Protein AF-A0AAV4PVL1-F1 (afdb_monomer)

Solvent-accessible surface area (backbone atoms only — not comparable to full-atom values): 4759 Å² total; per-residue (Å²): 129,55,73,67,54,51,53,52,49,41,53,50,42,53,76,73,59,53,91,68,90,70,58,74,72,62,63,75,50,96,44,64,70,62,52,49,53,51,51,52,52,56,51,38,70,79,39,78,83,69,85,68,75,81,62,59,88,46,74,68,36,39,51,52,32,52,52,49,54,51,59,52,52,60,74,75,103

Organism: Caerostris extrusa (NCBI:txid172846)

pLDDT: mean 93.05, std 6.15, range [58.75, 97.56]

Secondary structure (DSSP, 8-state):
--HHHHHHHHHHHHHTT-SS---GGGGSS--HHHHHHHHHHHHHHH-TT-------SSHHHHHHHHHHHHHHHHHT-

Radius of gyration: 13.1 Å; Cα contacts (8 Å, |Δi|>4): 40; chains: 1; bounding box: 27×32×25 Å

Mean predicted aligned error: 3.27 Å

Sequence (77 aa):
MSYKDIRSFTEMMRALGYPRLISLENFRFPNFTLVAEILLWLVKRYDPNVELPDDIDTEQDRVIFIKSVVQFMVRFS

Nearest PDB structures (foldseek):
  7y9m-assembly1_A  TM=3.062E-01  e=9.980E+00  Priestia megaterium NBRC 15308 = ATCC 14581

Structure (mmCIF, N/CA/C/O backbone):
data_AF-A0AAV4PVL1-F1
#
_entry.id   AF-A0AAV4PVL1-F1
#
loop_
_atom_site.group_PDB
_atom_site.id
_atom_site.type_symbol
_atom_site.label_atom_id
_atom_site.label_alt_id
_atom_site.label_comp_id
_atom_site.label_asym_id
_atom_site.label_entity_id
_atom_site.label_seq_id
_atom_site.pdbx_PDB_ins_code
_atom_site.Cartn_x
_atom_site.Cartn_y
_atom_site.Cartn_z
_atom_site.occupancy
_atom_site.B_iso_or_equiv
_atom_site.auth_seq_id
_atom_site.auth_comp_id
_atom_site.auth_asym_id
_atom_site.auth_atom_id
_atom_site.pdbx_PDB_model_num
ATOM 1 N N . MET A 1 1 ? 1.335 9.354 10.364 1.00 76.12 1 MET A N 1
ATOM 2 C CA . MET A 1 1 ? 2.173 9.932 9.288 1.00 76.12 1 MET A CA 1
ATOM 3 C C . MET A 1 1 ? 1.904 11.421 9.223 1.00 76.12 1 MET A C 1
ATOM 5 O O . MET A 1 1 ? 0.760 11.810 9.433 1.00 76.12 1 MET A O 1
ATOM 9 N N . SER A 1 2 ? 2.916 12.250 8.976 1.00 89.19 2 SER A N 1
ATOM 10 C CA . SER A 1 2 ? 2.685 13.681 8.767 1.00 89.19 2 SER A CA 1
ATOM 11 C C . SER A 1 2 ? 2.061 13.937 7.389 1.00 89.19 2 SER A C 1
ATOM 13 O O . SER A 1 2 ? 2.165 13.107 6.485 1.00 89.19 2 SER A O 1
ATOM 15 N N . TYR A 1 3 ? 1.457 15.114 7.196 1.00 88.62 3 TYR A N 1
ATOM 16 C CA . TYR A 1 3 ? 0.972 15.551 5.879 1.00 88.62 3 TYR A CA 1
ATOM 17 C C . TYR A 1 3 ? 2.072 15.483 4.807 1.00 88.62 3 TYR A C 1
ATOM 19 O O . TYR A 1 3 ? 1.826 15.066 3.676 1.00 88.62 3 TYR A O 1
ATOM 27 N N . LYS A 1 4 ? 3.305 15.858 5.178 1.00 93.31 4 LYS A N 1
ATOM 28 C CA . LYS A 1 4 ? 4.466 15.812 4.285 1.00 93.31 4 LYS A CA 1
ATOM 29 C C . LYS A 1 4 ? 4.778 14.378 3.851 1.00 93.31 4 LYS A C 1
ATOM 31 O O . LYS A 1 4 ? 5.026 14.165 2.670 1.00 93.31 4 LYS A O 1
ATOM 36 N N . ASP A 1 5 ? 4.717 13.414 4.769 1.00 92.94 5 ASP A N 1
ATOM 37 C CA . ASP A 1 5 ? 4.991 12.004 4.462 1.00 92.94 5 ASP A CA 1
ATOM 38 C C . ASP A 1 5 ? 3.949 11.432 3.500 1.00 92.94 5 ASP A C 1
ATOM 40 O O . ASP A 1 5 ? 4.310 10.788 2.519 1.00 92.94 5 ASP A O 1
ATOM 44 N N . ILE A 1 6 ? 2.661 11.712 3.740 1.00 92.38 6 ILE A N 1
ATOM 45 C CA . ILE A 1 6 ? 1.570 11.221 2.885 1.00 92.38 6 ILE A CA 1
ATOM 46 C C . ILE A 1 6 ? 1.676 11.841 1.488 1.00 92.38 6 ILE A C 1
ATOM 48 O O . ILE A 1 6 ? 1.569 11.128 0.494 1.00 92.38 6 ILE A O 1
ATOM 52 N N . ARG A 1 7 ? 1.955 13.148 1.389 1.00 94.06 7 ARG A N 1
ATOM 53 C CA . ARG A 1 7 ? 2.154 13.807 0.092 1.00 94.06 7 ARG A CA 1
ATOM 54 C C . ARG A 1 7 ? 3.322 13.190 -0.676 1.00 94.06 7 ARG A C 1
ATOM 56 O O . ARG A 1 7 ? 3.159 12.852 -1.844 1.00 94.06 7 ARG A O 1
ATOM 63 N N . SER A 1 8 ? 4.476 13.022 -0.031 1.00 95.56 8 SER A N 1
ATOM 64 C CA . SER A 1 8 ? 5.643 12.385 -0.654 1.00 95.56 8 SER A CA 1
ATOM 65 C C . SER A 1 8 ? 5.327 10.964 -1.116 1.00 95.56 8 SER A C 1
ATOM 67 O O . SER A 1 8 ? 5.688 10.584 -2.225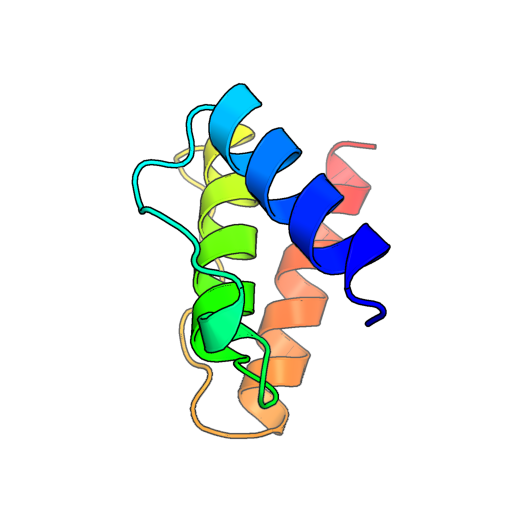 1.00 95.56 8 SER A O 1
ATOM 69 N N . PHE 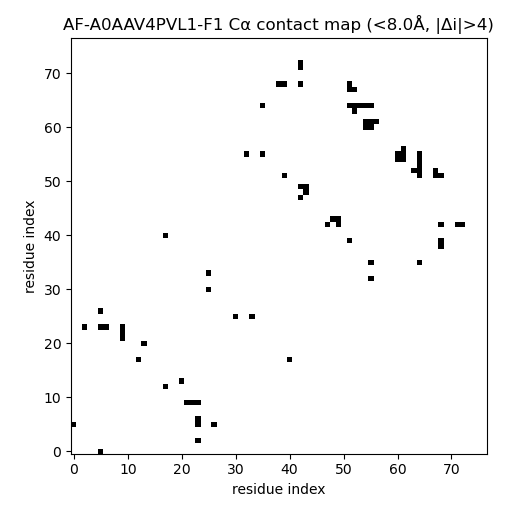A 1 9 ? 4.616 10.193 -0.295 1.00 95.00 9 PHE A N 1
ATOM 70 C CA . PHE A 1 9 ? 4.189 8.842 -0.635 1.00 95.00 9 PHE A CA 1
ATOM 71 C C . PHE A 1 9 ? 3.279 8.810 -1.870 1.00 95.00 9 PHE A C 1
ATOM 73 O O . PHE A 1 9 ? 3.567 8.076 -2.813 1.00 95.00 9 PHE A O 1
ATOM 80 N N . THR A 1 10 ? 2.236 9.645 -1.915 1.00 94.38 10 THR A N 1
ATOM 81 C CA . THR A 1 10 ? 1.337 9.744 -3.075 1.00 94.38 10 THR A CA 1
ATOM 82 C C . THR A 1 10 ? 2.098 10.094 -4.357 1.00 94.38 10 THR A C 1
ATOM 84 O O . THR A 1 10 ? 1.861 9.482 -5.400 1.00 94.38 10 THR A O 1
ATOM 87 N N . GLU A 1 11 ? 3.046 11.034 -4.292 1.00 95.25 11 GLU A N 1
ATOM 88 C CA . GLU A 1 11 ? 3.874 11.401 -5.447 1.00 95.25 11 GLU A CA 1
ATOM 89 C C . GLU A 1 11 ? 4.777 10.250 -5.911 1.00 95.25 11 GLU A C 1
ATOM 91 O O . GLU A 1 11 ? 4.871 9.998 -7.114 1.00 95.25 11 GLU A O 1
ATOM 96 N N . MET A 1 12 ? 5.393 9.511 -4.982 1.00 96.62 12 MET A N 1
ATOM 97 C CA . MET A 1 12 ? 6.207 8.335 -5.313 1.00 96.62 12 MET A CA 1
ATOM 98 C C . MET A 1 12 ? 5.376 7.238 -5.983 1.00 96.62 12 MET A C 1
ATOM 100 O O . MET A 1 12 ? 5.779 6.717 -7.020 1.00 96.62 12 MET A O 1
ATOM 104 N N . MET A 1 13 ? 4.193 6.918 -5.451 1.00 96.75 13 MET A N 1
ATOM 105 C CA . MET A 1 13 ? 3.319 5.901 -6.048 1.00 96.75 13 MET A CA 1
ATOM 106 C C . MET A 1 13 ? 2.874 6.293 -7.462 1.00 96.75 13 MET A C 1
ATOM 108 O O . MET A 1 13 ? 2.859 5.451 -8.362 1.00 96.75 13 MET A O 1
ATOM 112 N N . ARG A 1 14 ? 2.588 7.582 -7.687 1.00 94.75 14 ARG A N 1
ATOM 113 C CA . ARG A 1 14 ? 2.296 8.116 -9.023 1.00 94.75 14 ARG A CA 1
ATOM 114 C C . ARG A 1 14 ? 3.489 7.964 -9.966 1.00 94.75 14 ARG A C 1
ATOM 116 O O . ARG A 1 14 ? 3.310 7.506 -11.089 1.00 94.75 14 ARG A O 1
ATOM 123 N N . ALA A 1 15 ? 4.696 8.306 -9.515 1.00 96.25 15 ALA A N 1
ATOM 124 C CA . ALA A 1 15 ? 5.916 8.170 -10.313 1.00 96.25 15 ALA A CA 1
ATOM 125 C C . ALA A 1 15 ? 6.232 6.706 -10.671 1.00 96.25 15 ALA A C 1
ATOM 127 O O . ALA A 1 15 ? 6.721 6.428 -11.763 1.00 96.25 15 ALA A O 1
ATOM 128 N N . LEU A 1 16 ? 5.903 5.762 -9.784 1.00 96.19 16 LEU A N 1
ATOM 129 C CA . LEU A 1 16 ? 6.028 4.326 -10.042 1.00 96.19 16 LEU A CA 1
ATOM 130 C C . LEU A 1 16 ? 4.937 3.789 -10.992 1.00 96.19 16 LEU A C 1
ATOM 132 O O . LEU A 1 16 ? 5.056 2.665 -11.479 1.00 96.19 16 LEU A O 1
ATOM 136 N N . GLY A 1 17 ? 3.890 4.563 -11.287 1.00 96.50 17 GLY A N 1
ATOM 137 C CA . GLY A 1 17 ? 2.781 4.142 -12.146 1.00 96.50 17 GLY A CA 1
ATOM 138 C C . GLY A 1 17 ? 1.757 3.259 -11.432 1.00 96.50 17 GLY A 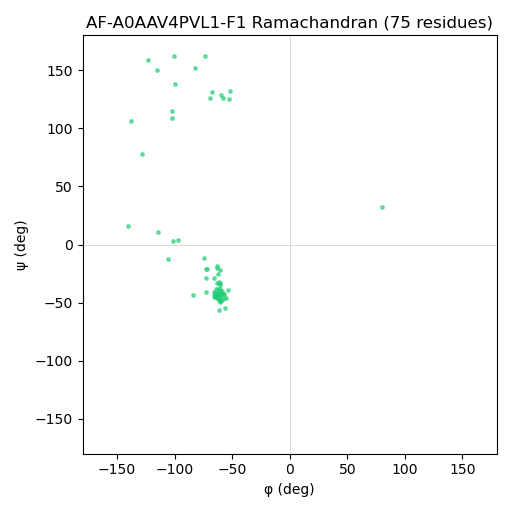C 1
ATOM 139 O O . GLY A 1 17 ? 1.178 2.370 -12.055 1.00 96.50 17 GLY A O 1
ATOM 140 N N . TYR A 1 18 ? 1.548 3.466 -10.129 1.00 96.94 18 TYR A N 1
ATOM 141 C CA . TYR A 1 18 ? 0.450 2.823 -9.410 1.00 96.94 18 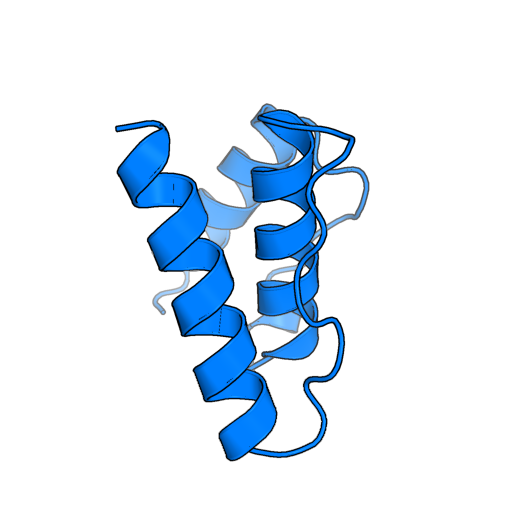TYR A CA 1
ATOM 142 C C . TYR A 1 18 ? -0.892 3.181 -10.072 1.00 96.94 18 TYR A C 1
ATOM 144 O O . TYR A 1 18 ? -1.166 4.369 -10.262 1.00 96.94 18 TYR A O 1
ATOM 152 N N . PRO A 1 19 ? -1.731 2.197 -10.445 1.00 94.00 19 PRO A N 1
ATOM 153 C CA . PRO A 1 19 ? -2.882 2.442 -11.316 1.00 94.00 19 PRO A CA 1
ATOM 154 C C . PRO A 1 19 ? -4.026 3.199 -10.629 1.00 94.00 19 PRO A C 1
ATOM 156 O O . PRO A 1 19 ? -4.860 3.800 -11.304 1.00 94.00 19 PRO A O 1
ATOM 159 N N . ARG A 1 20 ? -4.089 3.175 -9.293 1.00 93.94 20 ARG A N 1
ATOM 160 C CA . ARG A 1 20 ? -5.155 3.805 -8.510 1.00 93.94 20 ARG A CA 1
ATOM 161 C C . ARG A 1 20 ? -4.704 5.161 -7.966 1.00 93.94 20 ARG A C 1
ATOM 163 O O . ARG A 1 20 ? -3.604 5.305 -7.445 1.00 93.94 20 ARG A O 1
ATOM 170 N N . LEU A 1 21 ? -5.588 6.158 -8.014 1.00 91.31 21 LEU A N 1
ATOM 171 C CA . LEU A 1 21 ? -5.345 7.447 -7.363 1.00 91.31 21 LEU A CA 1
ATOM 172 C C . LEU A 1 21 ? -5.377 7.291 -5.835 1.00 91.31 21 LEU A C 1
ATOM 174 O O . LEU A 1 21 ? -6.362 6.808 -5.277 1.00 91.31 21 LEU A O 1
ATOM 178 N N . ILE A 1 22 ? -4.312 7.735 -5.164 1.00 93.94 22 ILE A N 1
ATOM 179 C CA . ILE A 1 22 ? -4.206 7.739 -3.701 1.00 93.94 22 ILE A CA 1
ATOM 180 C C . ILE A 1 22 ? -4.447 9.164 -3.198 1.00 93.94 22 ILE A C 1
ATOM 182 O O . ILE A 1 22 ? -3.607 10.046 -3.378 1.00 93.94 22 ILE A O 1
ATOM 186 N N . SER A 1 23 ? -5.592 9.392 -2.558 1.00 90.94 23 SER A N 1
ATOM 187 C CA . SER A 1 23 ? -5.904 10.671 -1.917 1.00 90.94 23 SER A CA 1
ATOM 188 C C . SER A 1 23 ? -5.276 10.754 -0.527 1.00 90.94 23 SER A C 1
ATOM 190 O O . SER A 1 23 ? -5.129 9.749 0.167 1.00 90.94 23 SER A O 1
ATOM 192 N N . LEU A 1 24 ? -4.978 11.972 -0.071 1.00 89.81 24 LEU A N 1
ATOM 193 C CA . LEU A 1 24 ? -4.541 12.214 1.305 1.00 89.81 24 LEU A CA 1
ATOM 194 C C . LEU A 1 24 ? -5.608 11.780 2.327 1.00 89.81 24 LEU A C 1
ATOM 196 O O . LEU A 1 24 ? -5.267 11.271 3.394 1.00 89.81 24 LEU A O 1
ATOM 200 N N . GLU A 1 25 ? -6.894 11.908 1.978 1.00 92.00 25 GLU A N 1
ATOM 201 C CA . GLU A 1 25 ? -8.013 11.483 2.834 1.00 92.00 25 GLU A CA 1
ATOM 202 C C . GLU A 1 25 ? -8.000 9.971 3.101 1.00 92.00 25 GLU A C 1
ATOM 204 O O . GLU A 1 25 ? -8.463 9.535 4.154 1.00 92.00 25 GLU A O 1
ATOM 209 N N . ASN A 1 26 ? -7.407 9.158 2.212 1.00 93.31 26 ASN A N 1
ATOM 210 C CA . ASN A 1 26 ? -7.301 7.714 2.432 1.00 93.31 26 ASN A CA 1
ATOM 211 C C . ASN A 1 26 ? -6.463 7.350 3.664 1.00 93.31 26 ASN A C 1
ATOM 213 O O . ASN A 1 26 ? -6.591 6.225 4.139 1.00 93.31 26 ASN A O 1
ATOM 217 N N . PHE A 1 27 ? -5.643 8.277 4.166 1.00 93.31 27 PHE A N 1
ATOM 218 C CA . PHE A 1 27 ? -4.783 8.098 5.336 1.00 93.31 27 PHE A CA 1
ATOM 219 C C . PHE A 1 27 ? -5.169 8.998 6.514 1.00 93.31 27 PHE A C 1
ATOM 221 O O . PHE A 1 27 ? -4.425 9.081 7.493 1.00 93.31 27 PHE A O 1
ATOM 228 N N . ARG A 1 28 ? -6.337 9.658 6.457 1.00 90.81 28 ARG A N 1
ATOM 229 C CA . ARG A 1 28 ? -6.891 10.396 7.603 1.00 90.81 28 ARG A CA 1
ATOM 230 C C . ARG A 1 28 ? -7.157 9.473 8.795 1.00 90.81 28 ARG A C 1
ATOM 232 O O . ARG A 1 28 ? -7.003 9.884 9.941 1.00 90.81 28 ARG A O 1
ATOM 239 N N . PHE A 1 29 ? -7.505 8.223 8.501 1.00 92.31 29 PHE A N 1
ATOM 240 C CA . PHE A 1 29 ? -7.575 7.112 9.442 1.00 92.31 29 PHE A CA 1
ATOM 241 C C . PHE A 1 29 ? -6.675 5.971 8.956 1.00 92.31 29 PHE A C 1
ATOM 243 O O . PHE A 1 29 ? -6.361 5.915 7.761 1.00 92.31 29 PHE A O 1
ATOM 250 N N . PRO A 1 30 ? -6.256 5.050 9.844 1.00 92.06 30 PRO A N 1
ATOM 251 C CA . PRO A 1 30 ? -5.557 3.844 9.423 1.00 92.06 30 PRO A CA 1
ATOM 252 C C . PRO A 1 30 ? -6.353 3.095 8.349 1.00 92.06 30 PRO A C 1
ATOM 254 O O . PRO A 1 30 ? -7.517 2.757 8.549 1.00 92.06 30 PRO A O 1
ATOM 257 N N . ASN A 1 31 ? -5.712 2.830 7.213 1.00 95.00 31 ASN A N 1
ATOM 258 C CA . ASN A 1 31 ? -6.326 2.173 6.065 1.00 95.00 31 ASN A CA 1
ATOM 259 C C . ASN A 1 31 ? -5.458 0.995 5.629 1.00 95.00 31 ASN A C 1
ATOM 261 O O . ASN A 1 31 ? -4.666 1.088 4.691 1.00 95.00 31 ASN A O 1
ATOM 265 N N . PHE A 1 32 ? -5.569 -0.105 6.375 1.00 95.56 32 PHE A N 1
ATOM 266 C CA . PHE A 1 32 ? -4.750 -1.289 6.134 1.00 95.56 32 PHE A CA 1
ATOM 267 C C . PHE A 1 32 ? -5.034 -1.906 4.763 1.00 95.56 32 PHE A C 1
ATOM 269 O O . PHE A 1 32 ? -4.098 -2.297 4.081 1.00 95.56 32 PHE A O 1
ATOM 276 N N . THR A 1 33 ? -6.295 -1.923 4.327 1.00 95.69 33 THR A N 1
ATOM 277 C CA . THR A 1 33 ? -6.694 -2.455 3.018 1.00 95.69 33 THR A CA 1
ATOM 278 C C . THR A 1 33 ? -5.937 -1.780 1.877 1.00 95.69 33 THR A C 1
ATOM 280 O O . THR A 1 33 ? -5.388 -2.464 1.020 1.00 95.69 33 THR A O 1
ATOM 283 N N . LEU A 1 34 ? -5.827 -0.446 1.894 1.00 95.94 34 LEU A N 1
ATOM 284 C CA . LEU A 1 34 ? -5.049 0.273 0.885 1.00 95.94 34 LEU A CA 1
ATOM 285 C C . LEU A 1 34 ? -3.551 -0.041 0.979 1.00 95.94 34 LEU A C 1
ATOM 287 O O . LEU A 1 34 ? -2.896 -0.207 -0.045 1.00 95.94 34 LEU A O 1
ATOM 291 N N . VAL A 1 35 ? -2.996 -0.131 2.190 1.00 95.75 35 VAL A N 1
ATOM 292 C CA . VAL A 1 35 ? -1.578 -0.486 2.369 1.00 95.75 35 VAL A CA 1
ATOM 293 C C . VAL A 1 35 ? -1.300 -1.898 1.848 1.00 95.75 35 VAL A C 1
ATOM 295 O O . VAL A 1 35 ? -0.308 -2.096 1.153 1.00 95.75 35 VAL A O 1
ATOM 298 N N . ALA A 1 36 ? -2.179 -2.862 2.126 1.00 96.56 36 ALA A N 1
ATOM 299 C CA . ALA A 1 36 ? -2.060 -4.231 1.639 1.00 96.56 36 ALA A CA 1
ATOM 300 C C . ALA A 1 36 ? -2.132 -4.303 0.107 1.00 96.56 36 ALA A C 1
ATOM 302 O O . ALA A 1 36 ? -1.270 -4.922 -0.513 1.00 96.56 36 ALA A O 1
ATOM 303 N N . GLU A 1 37 ? -3.080 -3.592 -0.511 1.00 95.75 37 GLU A N 1
ATOM 304 C CA . GLU A 1 37 ? -3.193 -3.472 -1.972 1.00 95.75 37 GLU A CA 1
ATOM 305 C C . GLU A 1 37 ? -1.902 -2.913 -2.595 1.00 95.75 37 GLU A C 1
ATOM 307 O O . GLU A 1 37 ? -1.375 -3.472 -3.559 1.00 95.75 37 GLU A O 1
ATOM 312 N N . ILE A 1 38 ? -1.348 -1.849 -2.005 1.00 96.25 38 ILE A N 1
ATOM 313 C CA . ILE A 1 38 ? -0.103 -1.224 -2.465 1.00 96.25 38 ILE A CA 1
ATOM 314 C C . ILE A 1 38 ? 1.085 -2.180 -2.326 1.00 96.25 38 ILE A C 1
ATOM 316 O O . ILE A 1 38 ? 1.894 -2.289 -3.248 1.00 96.25 38 ILE A O 1
ATOM 320 N N . LEU A 1 39 ? 1.207 -2.877 -1.194 1.00 96.12 39 LEU A N 1
ATOM 321 C CA . LEU A 1 39 ? 2.290 -3.832 -0.962 1.00 96.12 39 LEU A CA 1
ATOM 322 C C . LEU A 1 39 ? 2.210 -5.013 -1.932 1.00 96.12 39 LEU A C 1
ATOM 324 O O . LEU A 1 39 ? 3.224 -5.372 -2.526 1.00 96.12 39 LEU A O 1
ATOM 328 N N . LEU A 1 40 ? 1.016 -5.565 -2.155 1.00 95.44 40 LEU A N 1
ATOM 329 C CA . LEU A 1 40 ? 0.801 -6.629 -3.134 1.00 95.44 40 LEU A CA 1
ATOM 330 C C . LEU A 1 40 ? 1.174 -6.168 -4.546 1.00 95.44 40 LEU A C 1
ATOM 332 O O . LEU A 1 40 ? 1.848 -6.894 -5.276 1.00 95.44 40 LEU A O 1
ATOM 336 N N . TRP A 1 41 ? 0.780 -4.950 -4.924 1.00 95.94 41 TRP A N 1
ATOM 337 C CA . TRP A 1 41 ? 1.152 -4.372 -6.212 1.00 95.94 41 TRP A CA 1
ATOM 338 C C . TRP A 1 41 ? 2.670 -4.204 -6.358 1.00 95.94 41 TRP A C 1
ATOM 340 O O . TRP A 1 41 ? 3.224 -4.544 -7.402 1.00 95.94 41 TRP A O 1
ATOM 350 N N . LEU A 1 42 ? 3.354 -3.723 -5.313 1.00 95.19 42 LEU A N 1
ATOM 351 C CA . LEU A 1 42 ? 4.812 -3.581 -5.315 1.00 95.19 42 LEU A CA 1
ATOM 352 C C . LEU A 1 42 ? 5.507 -4.936 -5.472 1.00 95.19 42 LEU A C 1
ATOM 354 O O . LEU A 1 42 ? 6.396 -5.056 -6.307 1.00 95.19 42 LEU A O 1
ATOM 358 N N . VAL A 1 43 ? 5.089 -5.955 -4.718 1.00 95.19 43 VAL A N 1
ATOM 359 C CA . VAL A 1 43 ? 5.642 -7.319 -4.798 1.00 95.19 43 VAL A CA 1
ATOM 360 C C . VAL A 1 43 ? 5.442 -7.900 -6.204 1.00 95.19 43 VAL A C 1
ATOM 362 O O . VAL A 1 43 ? 6.410 -8.344 -6.821 1.00 95.19 43 VAL A O 1
ATOM 365 N N . LYS A 1 44 ? 4.232 -7.791 -6.772 1.00 94.06 44 LYS A N 1
ATOM 366 C CA . LYS A 1 44 ? 3.926 -8.264 -8.136 1.00 94.06 44 LYS A CA 1
ATOM 367 C C . LYS A 1 44 ? 4.705 -7.547 -9.237 1.00 94.06 44 LYS A C 1
ATOM 369 O O . LYS A 1 44 ? 4.837 -8.069 -10.341 1.00 94.06 44 LYS A O 1
ATOM 374 N N . ARG A 1 45 ? 5.228 -6.350 -8.961 1.00 93.38 45 ARG A N 1
ATOM 375 C CA . ARG A 1 45 ? 6.106 -5.634 -9.892 1.00 93.38 45 ARG A CA 1
ATOM 376 C C . ARG A 1 45 ? 7.499 -6.267 -9.987 1.00 93.38 45 ARG A C 1
ATOM 378 O O . ARG A 1 45 ? 8.127 -6.137 -11.033 1.00 93.38 45 ARG A O 1
ATOM 385 N N . TYR A 1 46 ? 7.970 -6.923 -8.925 1.00 93.19 46 TYR A N 1
ATOM 386 C CA . TYR A 1 46 ? 9.234 -7.668 -8.926 1.00 93.19 46 TYR A CA 1
ATOM 387 C C . TYR A 1 46 ? 9.057 -9.084 -9.477 1.00 93.19 46 TYR A C 1
ATOM 389 O O . TYR A 1 46 ? 9.865 -9.523 -10.289 1.00 93.19 46 TYR A O 1
ATOM 397 N N . ASP A 1 47 ? 7.988 -9.770 -9.071 1.00 94.50 47 ASP A N 1
ATOM 398 C CA . ASP A 1 47 ? 7.628 -11.093 -9.583 1.00 94.50 47 ASP A CA 1
ATOM 399 C C . ASP A 1 47 ? 6.111 -11.176 -9.818 1.00 94.50 47 ASP A C 1
ATOM 401 O O . ASP A 1 47 ? 5.345 -11.274 -8.856 1.00 94.50 47 ASP A O 1
ATOM 405 N N . PRO A 1 48 ? 5.648 -11.156 -11.080 1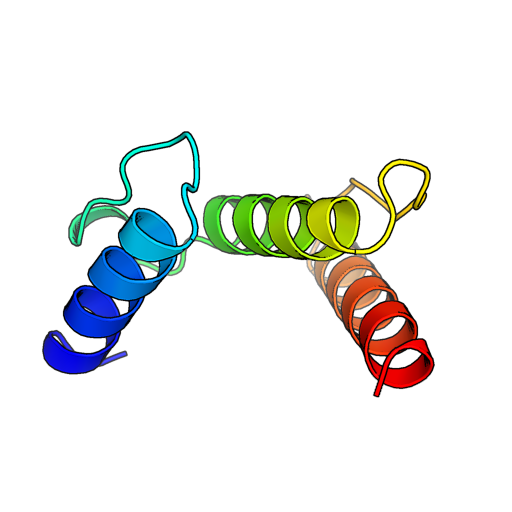.00 94.44 48 PRO A N 1
ATOM 406 C CA . PRO A 1 48 ? 4.225 -11.232 -11.403 1.00 94.44 48 PRO A CA 1
ATOM 407 C C . PRO A 1 48 ? 3.530 -12.515 -10.932 1.00 94.44 48 PRO A C 1
ATOM 409 O O . PRO A 1 48 ? 2.307 -12.508 -10.784 1.00 94.44 48 PRO A O 1
ATOM 412 N N . ASN A 1 49 ? 4.284 -13.597 -10.709 1.00 94.00 49 ASN A N 1
ATOM 413 C CA . ASN A 1 49 ? 3.756 -14.912 -10.336 1.00 94.00 49 ASN A CA 1
ATOM 414 C C . ASN A 1 49 ? 3.808 -15.168 -8.826 1.00 94.00 49 ASN A C 1
ATOM 416 O O . ASN A 1 49 ? 3.492 -16.268 -8.382 1.00 94.00 49 ASN A O 1
ATOM 420 N N . VAL A 1 50 ? 4.224 -14.179 -8.033 1.00 93.38 50 VAL A N 1
ATOM 421 C CA . VAL A 1 50 ? 4.273 -14.312 -6.579 1.00 93.38 50 VAL A CA 1
ATOM 422 C C . VAL A 1 50 ? 2.888 -14.610 -6.000 1.00 93.38 50 VAL A C 1
ATOM 424 O O . VAL A 1 50 ? 1.914 -13.885 -6.228 1.00 93.38 50 VAL A O 1
ATOM 427 N N . GLU A 1 51 ? 2.826 -15.658 -5.187 1.00 91.50 51 GLU A N 1
ATOM 428 C CA . GLU A 1 51 ? 1.657 -16.012 -4.393 1.00 91.50 51 GLU A CA 1
ATOM 429 C C . GLU A 1 51 ? 1.893 -15.571 -2.947 1.00 91.50 51 GLU A C 1
ATOM 431 O O . GLU A 1 51 ? 2.799 -16.047 -2.260 1.00 91.50 51 GLU A O 1
ATOM 436 N N . LEU A 1 52 ? 1.089 -14.612 -2.497 1.00 90.38 52 LEU A N 1
ATOM 437 C CA . LEU A 1 52 ? 1.041 -14.164 -1.111 1.00 90.38 52 LEU A CA 1
ATOM 438 C C . LEU A 1 52 ? -0.344 -14.496 -0.550 1.00 90.38 52 LEU A C 1
ATOM 440 O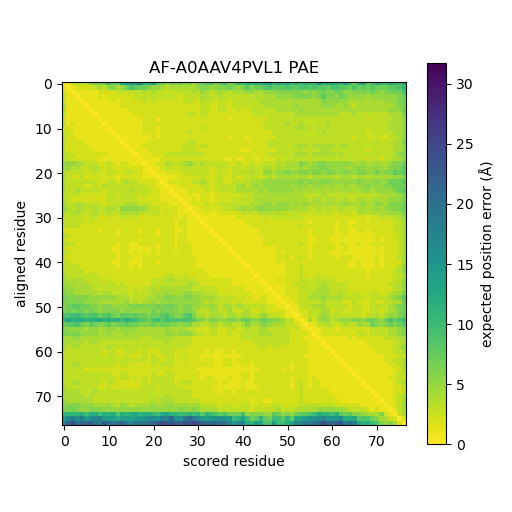 O . LEU A 1 52 ? -1.307 -14.455 -1.317 1.00 90.38 52 LEU A O 1
ATOM 444 N N . PRO A 1 53 ? -0.464 -14.761 0.763 1.00 89.50 53 PRO A N 1
ATOM 445 C CA . PRO A 1 53 ? -1.764 -14.778 1.426 1.00 89.50 53 PRO A CA 1
ATOM 446 C C . PRO A 1 53 ? -2.506 -13.473 1.119 1.00 89.50 53 PRO A C 1
ATOM 448 O O . PRO A 1 53 ? -1.900 -12.406 1.206 1.00 89.50 53 PRO A O 1
ATOM 451 N N . ASP A 1 54 ? -3.772 -13.544 0.731 1.00 81.06 54 ASP A N 1
ATOM 452 C CA . ASP A 1 54 ? -4.602 -12.389 0.372 1.00 81.06 54 ASP A CA 1
ATOM 453 C C . ASP A 1 54 ? -5.641 -12.028 1.447 1.00 81.06 54 ASP A C 1
ATOM 455 O O . ASP A 1 54 ? -6.171 -10.915 1.428 1.00 81.06 54 ASP A O 1
ATOM 459 N N . ASP A 1 55 ? -5.851 -12.906 2.432 1.00 92.12 55 ASP A N 1
ATOM 460 C CA . ASP A 1 55 ? -6.677 -12.630 3.607 1.00 92.12 55 ASP A CA 1
ATOM 461 C C . ASP A 1 55 ? -6.053 -11.562 4.521 1.00 92.12 55 ASP A C 1
ATOM 463 O O . ASP A 1 55 ? -4.879 -11.616 4.901 1.00 92.12 55 ASP A O 1
ATOM 467 N N . ILE A 1 56 ? -6.872 -10.574 4.897 1.00 95.75 56 ILE A N 1
ATOM 468 C CA . ILE A 1 56 ? -6.496 -9.444 5.769 1.00 95.75 56 ILE A CA 1
ATOM 469 C C . ILE A 1 56 ? -7.606 -9.070 6.772 1.00 95.75 56 ILE A C 1
ATOM 471 O O . ILE A 1 56 ? -7.596 -7.968 7.346 1.00 95.75 56 ILE A O 1
ATOM 475 N N . ASP A 1 57 ? -8.570 -9.969 6.965 1.00 96.19 57 ASP A N 1
ATOM 476 C CA . ASP A 1 57 ? -9.792 -9.727 7.734 1.00 96.19 57 ASP A CA 1
ATOM 477 C C . ASP A 1 57 ? -9.523 -9.669 9.239 1.00 96.19 57 ASP A C 1
ATOM 479 O O . ASP A 1 57 ? -10.028 -8.773 9.925 1.00 96.19 57 ASP A O 1
ATOM 483 N N . THR A 1 58 ? -8.668 -10.559 9.752 1.00 97.25 58 THR A N 1
ATOM 484 C CA . THR A 1 58 ? -8.260 -10.567 11.163 1.00 97.25 58 THR A CA 1
ATOM 485 C C . THR A 1 58 ? -6.885 -9.938 11.378 1.00 97.25 58 THR A C 1
ATOM 487 O O . THR A 1 58 ? -6.083 -9.785 10.459 1.00 97.25 58 THR A O 1
ATOM 490 N N . GLU A 1 59 ? -6.573 -9.566 12.621 1.00 96.88 59 GLU A N 1
ATOM 491 C CA . GLU A 1 59 ? -5.236 -9.069 12.968 1.00 96.88 59 GLU A CA 1
ATOM 492 C C . GLU A 1 59 ? -4.147 -10.107 12.658 1.00 96.88 59 GLU A C 1
ATOM 494 O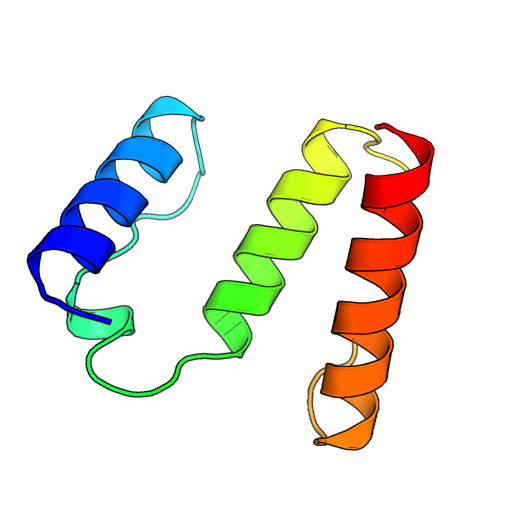 O . GLU A 1 59 ? -3.084 -9.766 12.138 1.00 96.88 59 GLU A O 1
ATOM 499 N N . GLN A 1 60 ? -4.432 -11.380 12.926 1.00 97.56 60 GLN A N 1
ATOM 500 C CA . GLN A 1 60 ? -3.543 -12.499 12.649 1.00 97.56 60 GLN A CA 1
ATOM 501 C C . GLN A 1 60 ? -3.246 -12.610 11.151 1.00 97.56 60 GLN A C 1
ATOM 503 O O . GLN A 1 60 ? -2.074 -12.715 10.781 1.00 97.56 60 GLN A O 1
ATOM 508 N N . ASP A 1 61 ? -4.264 -12.495 10.299 1.00 97.50 61 ASP A N 1
ATOM 509 C CA . ASP A 1 61 ? -4.091 -12.553 8.842 1.00 97.50 61 ASP A CA 1
ATOM 510 C C . ASP A 1 61 ? -3.230 -11.388 8.350 1.00 97.50 61 ASP A C 1
ATOM 512 O O . ASP A 1 61 ? -2.275 -11.579 7.597 1.00 97.50 61 ASP A O 1
ATOM 516 N N . ARG A 1 62 ? -3.448 -10.183 8.890 1.00 97.25 62 ARG A N 1
ATOM 517 C CA . ARG A 1 62 ? -2.616 -9.006 8.584 1.00 97.25 62 ARG A CA 1
ATOM 518 C C . ARG A 1 62 ? -1.154 -9.208 8.969 1.00 97.25 62 ARG A C 1
ATOM 520 O O . ARG A 1 62 ? -0.260 -8.799 8.227 1.00 97.25 62 ARG A O 1
ATOM 527 N N . VAL A 1 63 ? -0.884 -9.837 10.115 1.00 97.25 63 VAL A N 1
ATOM 528 C CA . VAL A 1 63 ? 0.486 -10.168 10.538 1.00 97.25 63 VAL A CA 1
ATOM 529 C C . VAL A 1 63 ? 1.120 -11.177 9.578 1.00 97.25 63 VAL A C 1
ATOM 531 O O . VAL A 1 63 ? 2.283 -11.011 9.203 1.00 97.25 63 VAL A O 1
ATOM 534 N N . ILE A 1 64 ? 0.377 -12.207 9.169 1.00 97.38 64 ILE A N 1
ATOM 535 C CA . ILE A 1 64 ? 0.841 -13.218 8.210 1.00 97.38 64 ILE A CA 1
ATOM 536 C C . ILE A 1 64 ? 1.131 -12.574 6.847 1.00 97.38 64 ILE A C 1
ATOM 538 O O . ILE A 1 64 ? 2.202 -12.809 6.276 1.00 97.38 64 ILE A O 1
ATOM 542 N N . PHE A 1 65 ? 0.241 -11.705 6.366 1.00 97.50 65 PHE A N 1
ATOM 543 C CA . PHE A 1 65 ? 0.410 -10.942 5.133 1.00 97.50 65 PHE A CA 1
ATOM 544 C C . PHE A 1 65 ? 1.708 -10.124 5.149 1.00 97.50 65 PHE A C 1
ATOM 546 O O . PHE A 1 65 ? 2.566 -10.296 4.281 1.00 97.50 65 PHE A O 1
ATOM 553 N N . ILE A 1 66 ? 1.913 -9.289 6.177 1.00 97.12 66 ILE A N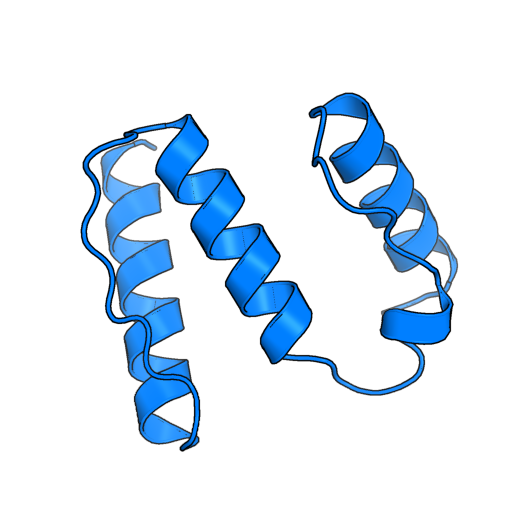 1
ATOM 554 C CA . ILE A 1 66 ? 3.112 -8.443 6.282 1.00 97.12 66 ILE A CA 1
ATOM 555 C C . ILE A 1 66 ? 4.383 -9.289 6.357 1.00 97.12 66 ILE A C 1
ATOM 557 O O . ILE A 1 66 ? 5.362 -8.981 5.676 1.00 97.12 66 ILE A O 1
ATOM 561 N N . LYS A 1 67 ? 4.380 -10.378 7.137 1.00 96.31 67 LYS A N 1
ATOM 562 C CA . LYS A 1 67 ? 5.526 -11.297 7.193 1.00 96.31 67 LYS A CA 1
ATOM 563 C C . LYS A 1 67 ? 5.848 -11.869 5.815 1.00 96.31 67 LYS A C 1
ATOM 565 O O . LYS A 1 67 ? 7.019 -11.920 5.457 1.00 96.31 67 LYS A O 1
ATOM 570 N N . SER A 1 68 ? 4.835 -12.252 5.044 1.00 95.94 68 SER A N 1
ATOM 571 C CA . SER A 1 68 ? 5.008 -12.822 3.703 1.00 95.94 68 SER A CA 1
ATOM 572 C C . SER A 1 68 ? 5.597 -11.802 2.723 1.00 95.94 68 SER A C 1
ATOM 574 O O . SER A 1 68 ? 6.572 -12.106 2.038 1.00 95.94 68 SER A O 1
ATOM 576 N N . VAL A 1 69 ? 5.091 -10.562 2.733 1.00 96.19 69 VAL A N 1
ATOM 577 C CA . VAL A 1 69 ? 5.640 -9.445 1.939 1.00 96.19 69 VAL A CA 1
ATOM 578 C C . VAL A 1 69 ? 7.106 -9.178 2.288 1.00 96.19 69 VAL A C 1
ATOM 580 O O . VAL A 1 69 ? 7.944 -9.054 1.398 1.00 96.19 69 VAL A O 1
ATOM 583 N N . VAL A 1 70 ? 7.438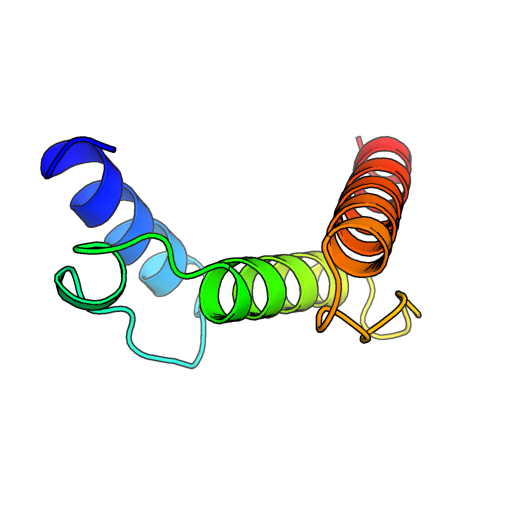 -9.104 3.580 1.00 95.50 70 VAL A N 1
ATOM 584 C CA . VAL A 1 70 ? 8.813 -8.847 4.038 1.00 95.50 70 VAL A CA 1
ATOM 585 C C . VAL A 1 70 ? 9.741 -9.997 3.654 1.00 95.50 70 VAL A C 1
ATOM 587 O O . VAL A 1 70 ? 10.827 -9.755 3.136 1.00 95.50 70 VAL A O 1
ATOM 590 N N . GLN A 1 71 ? 9.314 -11.245 3.864 1.00 93.56 71 GLN A N 1
ATOM 591 C CA . GLN A 1 71 ? 10.087 -12.428 3.479 1.00 93.56 71 GLN A CA 1
ATOM 592 C C . GLN A 1 71 ? 10.350 -12.476 1.974 1.00 93.56 71 GLN A C 1
ATOM 594 O O . GLN A 1 71 ? 11.446 -12.853 1.568 1.00 93.56 71 GLN A O 1
ATOM 599 N N . PHE A 1 72 ? 9.381 -12.068 1.152 1.00 93.88 72 PHE A N 1
ATOM 600 C CA . PHE A 1 72 ? 9.600 -11.893 -0.278 1.00 93.88 72 PHE A CA 1
ATOM 601 C C . PHE A 1 72 ? 10.665 -10.821 -0.530 1.00 93.88 72 PHE A C 1
ATOM 603 O O . PHE A 1 72 ? 11.693 -11.125 -1.119 1.00 93.88 72 PHE A O 1
ATOM 610 N N . MET A 1 73 ? 10.479 -9.599 -0.026 1.00 91.19 73 MET A N 1
ATOM 611 C CA . MET A 1 73 ? 11.366 -8.465 -0.324 1.00 91.19 73 MET A CA 1
ATOM 612 C C . MET A 1 73 ? 12.821 -8.687 0.117 1.00 91.19 73 MET A C 1
ATOM 614 O O . MET A 1 73 ? 13.732 -8.274 -0.591 1.00 91.19 73 MET A O 1
ATOM 618 N N . VAL A 1 74 ? 13.057 -9.386 1.233 1.00 91.75 74 VAL A N 1
ATOM 619 C CA . VAL A 1 74 ? 14.414 -9.746 1.693 1.00 91.75 74 VAL A CA 1
ATOM 620 C C . VAL A 1 74 ? 15.114 -10.721 0.737 1.00 91.75 74 VAL A C 1
ATOM 622 O O . VAL A 1 74 ? 16.334 -10.700 0.630 1.00 91.75 74 VAL A O 1
ATOM 625 N N . ARG A 1 75 ? 14.382 -11.567 0.000 1.00 82.69 75 ARG A N 1
ATOM 626 C CA . ARG A 1 75 ? 14.994 -12.445 -1.018 1.00 82.69 75 ARG A CA 1
ATOM 627 C C . ARG A 1 75 ? 15.471 -11.679 -2.253 1.00 82.69 75 ARG A C 1
ATOM 629 O O . ARG A 1 75 ? 16.301 -12.201 -2.987 1.00 82.69 75 ARG A O 1
ATOM 636 N N . PHE A 1 76 ? 14.938 -10.480 -2.482 1.00 66.75 76 PHE A N 1
ATOM 637 C CA . PHE A 1 76 ? 15.302 -9.605 -3.599 1.00 66.75 76 PHE A CA 1
ATOM 638 C C . PHE A 1 76 ? 16.259 -8.467 -3.191 1.00 66.75 76 PHE A C 1
ATOM 640 O O . PHE A 1 76 ? 16.566 -7.629 -4.039 1.00 66.75 76 PHE A O 1
ATOM 647 N N . SER A 1 77 ? 16.709 -8.412 -1.926 1.00 58.75 77 SER A N 1
ATOM 648 C CA . SER A 1 77 ? 17.636 -7.385 -1.416 1.00 58.75 77 SER A CA 1
ATOM 649 C C . SER A 1 77 ? 19.103 -7.752 -1.576 1.00 58.75 77 SER A C 1
ATOM 651 O O . SER A 1 77 ? 19.419 -8.931 -1.299 1.00 58.75 77 SER A O 1
#

InterPro domains:
  IPR019366 Clusterin-associated protein-1 [PF10234] (14-74)
  IPR019366 Clusterin-associated protein-1 [PTHR21547] (1-74)

Foldseek 3Di:
DDPVVQVVVQVVCVVVCPPDRDDPVCVPDDNLVVVLVVLVVVLCVVPVPDDAQPDDPDPVSSVRRVVRSVVSVVVVD